Protein AF-A0A7J3U710-F1 (afdb_monomer)

Sequence (141 aa):
LIMLLARWFAGFHSFFRSEKGFLIHGDPVLRNFLFSDRVWGVDFEESRVGKPVEDVAGMCASVLSTNPMFTVDKFLLCKTFIQYYKELVDWEVEDVSQEVSYKLLEKTRWRPEQEAVLKKYAKSITEQGLPWTPCNFTIFK

pLDDT: mean 91.66, std 13.89, range [34.62, 98.44]

Secondary structure (DSSP, 8-state):
-HHHHHHHHHHHHHHT-BTTBEEE-S---GGGEEESSSEEE---TT-EEE-HHHHHHHHHHHHHTSSSTT-HHHHHHHHHHHHHHHHH-SS----SHHHHHHHHHHGGGT-GGGHHHHHHHHHHHHHH-SS--S--S----

Radius of gyration: 15.25 Å; Cα contacts (8 Å, |Δi|>4): 183; chains: 1; bounding box: 35×32×53 Å

Structure (mmCIF, N/CA/C/O backbone):
data_AF-A0A7J3U710-F1
#
_entry.id   AF-A0A7J3U710-F1
#
loop_
_atom_site.group_PDB
_atom_site.id
_atom_site.type_symbol
_atom_site.label_atom_id
_atom_site.label_alt_id
_atom_site.label_comp_id
_atom_site.label_asym_id
_atom_site.label_entity_id
_atom_site.label_seq_id
_atom_site.pdbx_PDB_ins_code
_atom_site.Cartn_x
_atom_site.Cartn_y
_atom_site.Cartn_z
_atom_site.occupancy
_atom_site.B_iso_or_equiv
_atom_site.auth_seq_id
_atom_site.auth_comp_id
_atom_site.auth_asym_id
_atom_site.auth_atom_id
_atom_site.pdbx_PDB_model_num
ATOM 1 N N . LEU A 1 1 ? -11.770 -8.889 -9.109 1.00 86.00 1 LEU A N 1
ATOM 2 C CA . LEU A 1 1 ? -10.670 -9.082 -8.135 1.00 86.00 1 LEU A CA 1
ATOM 3 C C . LEU A 1 1 ? -10.350 -7.813 -7.344 1.00 86.00 1 LEU A C 1
ATOM 5 O O . LEU A 1 1 ? -10.545 -7.823 -6.140 1.00 86.00 1 LEU A O 1
ATOM 9 N N . ILE A 1 2 ? -9.911 -6.716 -7.975 1.00 94.25 2 ILE A N 1
ATOM 10 C CA . ILE A 1 2 ? -9.388 -5.547 -7.239 1.00 94.25 2 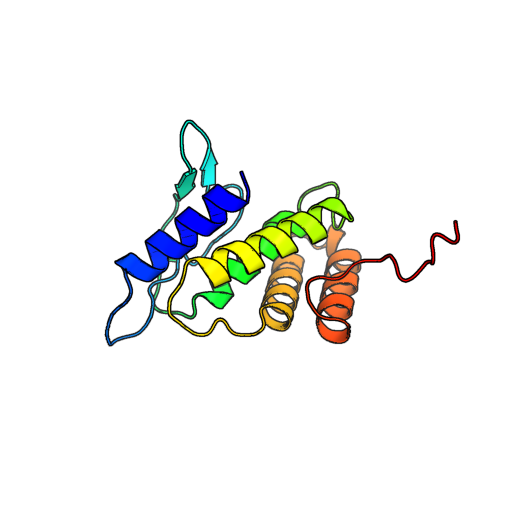ILE A CA 1
ATOM 11 C C . ILE A 1 2 ? -10.393 -4.889 -6.273 1.00 94.25 2 ILE A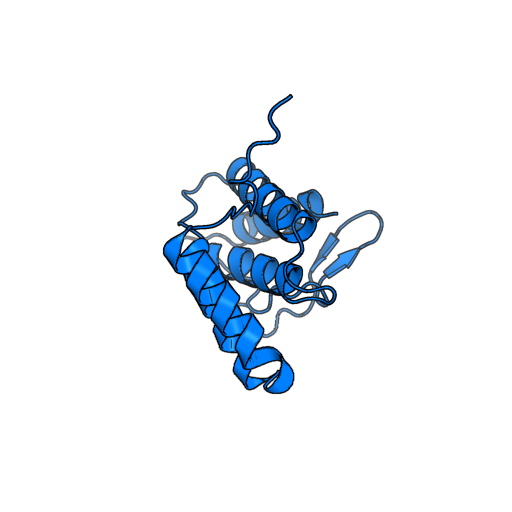 C 1
ATOM 13 O O . ILE A 1 2 ? -10.043 -4.552 -5.148 1.00 94.25 2 ILE A O 1
ATOM 17 N N . MET A 1 3 ? -11.670 -4.808 -6.656 1.00 96.00 3 MET A N 1
ATOM 18 C CA . MET A 1 3 ? -12.744 -4.320 -5.778 1.00 96.00 3 MET A CA 1
ATOM 19 C C . MET A 1 3 ? -13.008 -5.255 -4.587 1.00 96.00 3 MET A C 1
ATOM 21 O O . MET A 1 3 ? -13.402 -4.800 -3.519 1.00 96.00 3 MET A O 1
ATOM 25 N N . LEU A 1 4 ? -12.784 -6.565 -4.755 1.00 96.50 4 LEU A N 1
ATOM 26 C CA . LEU A 1 4 ? -12.924 -7.538 -3.668 1.00 96.50 4 LEU A CA 1
ATOM 27 C C . LEU A 1 4 ? -11.771 -7.415 -2.669 1.00 96.50 4 LEU A C 1
ATOM 29 O O . LEU A 1 4 ? -12.014 -7.513 -1.475 1.00 96.50 4 LEU A O 1
ATOM 33 N N . LEU A 1 5 ? -10.550 -7.135 -3.143 1.00 97.38 5 LEU A N 1
ATOM 34 C CA . LEU A 1 5 ? -9.418 -6.804 -2.271 1.00 97.38 5 LEU A CA 1
ATOM 35 C C . LEU A 1 5 ? -9.701 -5.527 -1.474 1.00 97.38 5 LEU A C 1
ATOM 37 O O . LEU A 1 5 ? -9.547 -5.526 -0.260 1.00 97.38 5 LEU A O 1
ATOM 41 N N . ALA A 1 6 ? -10.179 -4.462 -2.127 1.00 97.88 6 ALA A N 1
ATOM 42 C CA . ALA A 1 6 ? -10.542 -3.220 -1.438 1.00 97.88 6 ALA A CA 1
ATOM 43 C C . ALA A 1 6 ? -11.625 -3.456 -0.375 1.00 97.88 6 ALA A C 1
ATOM 45 O O . ALA A 1 6 ? -11.498 -2.971 0.746 1.00 97.88 6 ALA A O 1
ATOM 46 N N . ARG A 1 7 ? -12.644 -4.269 -0.691 1.00 98.12 7 ARG A N 1
ATOM 47 C CA . ARG A 1 7 ? -13.665 -4.685 0.279 1.00 98.12 7 ARG A CA 1
ATOM 48 C C . ARG A 1 7 ? -13.081 -5.479 1.442 1.00 98.12 7 ARG A C 1
ATOM 50 O O . ARG A 1 7 ? -13.515 -5.276 2.569 1.00 98.12 7 ARG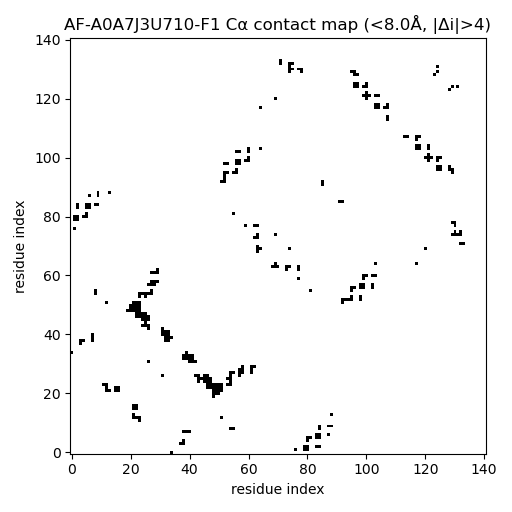 A O 1
ATOM 57 N N . TRP A 1 8 ? -12.125 -6.366 1.175 1.00 98.38 8 TRP A N 1
ATOM 58 C CA . TRP A 1 8 ? -11.458 -7.136 2.217 1.00 98.38 8 TRP A CA 1
ATOM 59 C C . TRP A 1 8 ? -10.698 -6.217 3.181 1.00 98.38 8 TRP A C 1
ATOM 61 O O . TRP A 1 8 ? -10.951 -6.280 4.380 1.00 98.38 8 TRP A O 1
ATOM 71 N N . PHE A 1 9 ? -9.864 -5.301 2.669 1.00 98.38 9 PHE A N 1
ATOM 72 C CA . PHE A 1 9 ? -9.126 -4.349 3.512 1.00 98.38 9 PHE A CA 1
ATOM 73 C C . PHE A 1 9 ? -10.061 -3.416 4.278 1.00 98.38 9 PHE A C 1
ATOM 75 O O . PHE A 1 9 ? -9.879 -3.230 5.475 1.00 98.38 9 PHE A O 1
ATOM 82 N N . ALA A 1 10 ? -11.083 -2.858 3.622 1.00 98.44 10 ALA A N 1
ATOM 83 C CA . ALA A 1 10 ? -12.061 -2.003 4.292 1.00 98.44 10 ALA A CA 1
ATOM 84 C C . ALA A 1 10 ? -12.764 -2.761 5.427 1.00 98.44 10 ALA A C 1
ATOM 86 O O . ALA A 1 10 ? -12.815 -2.274 6.549 1.00 98.44 10 ALA A O 1
ATOM 87 N N . GLY A 1 11 ? -13.223 -3.990 5.167 1.00 98.25 11 GLY A N 1
ATOM 88 C CA . GLY A 1 11 ? -13.844 -4.837 6.182 1.00 98.25 11 GLY A CA 1
ATOM 89 C C . GLY A 1 11 ? -12.905 -5.164 7.343 1.00 98.25 11 GLY A C 1
ATOM 90 O O . GLY A 1 11 ? -13.312 -5.052 8.496 1.00 98.25 11 GLY A O 1
ATOM 91 N N . PHE A 1 12 ? -11.650 -5.518 7.053 1.00 98.31 12 PHE A N 1
ATOM 92 C CA . PHE A 1 12 ? -10.636 -5.808 8.066 1.00 98.31 12 PHE A CA 1
ATOM 93 C C . PHE A 1 12 ? -10.357 -4.583 8.949 1.00 98.31 12 PHE A C 1
ATOM 95 O O . PHE A 1 12 ? -10.495 -4.657 10.171 1.00 98.31 12 PHE A O 1
ATOM 102 N N . HIS A 1 13 ? -10.057 -3.436 8.336 1.00 98.31 13 HIS A N 1
ATOM 103 C CA . HIS A 1 13 ? -9.777 -2.195 9.056 1.00 98.31 13 HIS A CA 1
ATOM 104 C C . HIS A 1 13 ? -10.982 -1.710 9.862 1.00 98.31 13 HIS A C 1
ATOM 106 O O . HIS A 1 13 ? -10.809 -1.301 11.005 1.00 98.31 13 HIS A O 1
ATOM 112 N N . SER A 1 14 ? -12.197 -1.776 9.308 1.00 97.94 14 SER A N 1
ATOM 113 C CA . SER A 1 14 ? -13.422 -1.395 10.019 1.00 97.94 14 SER A CA 1
ATOM 114 C C . SER A 1 14 ? -13.702 -2.309 11.209 1.00 97.94 14 SER A C 1
ATOM 116 O O . SER A 1 14 ? -14.077 -1.817 12.268 1.00 97.94 14 SER A O 1
ATOM 118 N N . PHE A 1 15 ? -13.517 -3.624 11.055 1.00 97.75 15 PHE A N 1
ATOM 119 C CA . PHE A 1 15 ? -13.806 -4.599 12.109 1.00 97.75 15 PHE A CA 1
ATOM 120 C C . PHE A 1 15 ? -12.846 -4.478 13.297 1.00 97.75 15 PHE A C 1
ATOM 122 O O . PHE A 1 15 ? -13.275 -4.562 14.444 1.00 97.75 15 PHE A O 1
ATOM 129 N N . PHE A 1 16 ? -11.556 -4.257 13.032 1.00 96.62 16 PHE A N 1
ATOM 130 C CA . PHE A 1 16 ? -10.526 -4.159 14.072 1.00 96.62 16 PHE A CA 1
ATOM 131 C C . PHE A 1 16 ? -10.187 -2.719 14.485 1.00 96.62 16 PHE A C 1
ATOM 133 O O . PHE A 1 16 ? -9.234 -2.494 15.238 1.00 96.62 16 PHE A O 1
ATOM 140 N N . ARG A 1 17 ? -10.954 -1.726 14.022 1.00 95.62 17 ARG A N 1
ATOM 141 C CA . ARG A 1 17 ? -10.825 -0.340 14.480 1.00 95.62 17 ARG A CA 1
ATOM 142 C C . ARG A 1 17 ? -11.220 -0.236 15.951 1.00 95.62 17 ARG A C 1
ATOM 144 O O . ARG A 1 17 ? -12.266 -0.729 16.365 1.00 95.62 17 ARG A O 1
ATOM 151 N N . SER A 1 18 ? -10.408 0.466 16.735 1.00 94.00 18 SER A N 1
ATOM 152 C CA . SER A 1 18 ? -10.678 0.745 18.148 1.00 94.00 18 SER A CA 1
ATOM 153 C C . SER A 1 18 ? -10.219 2.152 18.540 1.00 94.00 18 SER A C 1
ATOM 155 O O . SER A 1 18 ? -9.624 2.871 17.738 1.00 94.00 18 SER A O 1
ATOM 157 N N . GLU A 1 19 ? -10.432 2.534 19.801 1.00 92.88 19 GLU A N 1
ATOM 158 C CA . GLU A 1 19 ? -9.909 3.789 20.365 1.00 92.88 19 GLU A CA 1
ATOM 159 C C . GLU A 1 19 ? -8.375 3.893 20.289 1.00 92.88 19 GLU A C 1
ATOM 161 O O . GLU A 1 19 ? -7.827 4.991 20.273 1.00 92.88 19 GLU A O 1
ATOM 166 N N . LYS A 1 20 ? -7.670 2.756 20.202 1.00 91.19 20 LYS A N 1
ATOM 167 C CA . LYS A 1 20 ? -6.204 2.706 20.076 1.00 91.19 20 LYS A CA 1
ATOM 168 C C . LYS A 1 20 ? -5.710 2.911 18.639 1.00 91.19 20 LYS A C 1
ATOM 170 O O . LYS A 1 20 ? -4.502 2.933 18.421 1.00 91.19 20 LYS A O 1
ATOM 175 N N . GLY A 1 21 ? -6.619 3.038 17.671 1.00 94.50 21 GLY A N 1
ATOM 176 C CA . GLY A 1 21 ? -6.316 3.153 16.247 1.00 94.50 21 GLY A CA 1
ATOM 177 C C . GLY A 1 21 ? -6.807 1.953 15.438 1.00 94.50 21 GLY A C 1
ATOM 178 O O . GLY A 1 21 ? -7.701 1.213 15.859 1.00 94.50 21 GLY A O 1
ATOM 179 N N . PHE A 1 22 ? -6.223 1.778 14.255 1.00 97.56 22 PHE A N 1
ATOM 180 C CA . PHE A 1 22 ? -6.547 0.686 13.341 1.00 97.56 22 PHE A CA 1
ATOM 181 C C . PHE A 1 22 ? -5.553 -0.455 13.505 1.00 97.56 22 PHE A C 1
ATOM 183 O O . PHE A 1 22 ? -4.351 -0.219 13.630 1.00 97.56 22 PHE A O 1
ATOM 190 N N . LEU A 1 23 ? -6.051 -1.688 13.457 1.00 97.75 23 LEU A N 1
ATOM 191 C CA . LEU A 1 23 ? -5.205 -2.835 13.159 1.00 97.75 23 LEU A CA 1
ATOM 192 C C . LEU A 1 23 ? -4.997 -2.900 11.643 1.00 97.75 23 LEU A C 1
ATOM 194 O O . LEU A 1 23 ? -5.969 -2.800 10.895 1.00 97.75 23 LEU A O 1
ATOM 198 N N . ILE A 1 24 ? -3.752 -3.071 11.211 1.00 98.00 24 ILE A N 1
ATOM 199 C CA . ILE A 1 24 ? -3.375 -3.308 9.812 1.00 98.00 24 ILE A CA 1
ATOM 200 C C . ILE A 1 24 ? -2.860 -4.740 9.647 1.00 98.00 24 ILE A C 1
ATOM 202 O O . ILE A 1 24 ? -2.391 -5.341 10.615 1.00 98.00 24 ILE A O 1
ATOM 206 N N . HIS A 1 25 ? -2.946 -5.275 8.432 1.00 97.81 25 HIS A N 1
ATOM 207 C CA . HIS A 1 25 ? -2.444 -6.592 8.052 1.00 97.81 25 HIS A CA 1
ATOM 208 C C . HIS A 1 25 ? -0.921 -6.685 8.194 1.00 97.81 25 HIS A C 1
ATOM 210 O O . HIS A 1 25 ? -0.415 -7.681 8.705 1.00 97.81 25 HIS A O 1
ATOM 216 N N . GLY A 1 26 ? -0.194 -5.643 7.773 1.00 96.25 26 GLY A N 1
ATOM 217 C CA . GLY A 1 26 ? 1.257 -5.522 7.956 1.00 96.25 26 GLY A CA 1
ATOM 218 C C . GLY A 1 26 ? 2.085 -5.973 6.749 1.00 96.25 26 GLY A C 1
ATOM 219 O O . GLY A 1 26 ? 2.959 -5.223 6.315 1.00 96.25 26 GLY A O 1
ATOM 220 N N . ASP A 1 27 ? 1.763 -7.123 6.138 1.00 95.31 27 ASP A N 1
ATOM 221 C CA . ASP A 1 27 ? 2.363 -7.570 4.862 1.00 95.31 27 ASP A CA 1
ATOM 222 C C . ASP A 1 27 ? 1.318 -7.743 3.737 1.00 95.31 27 ASP A C 1
ATOM 224 O O . ASP A 1 27 ? 0.918 -8.859 3.391 1.00 95.31 27 ASP A O 1
ATOM 228 N N . PRO A 1 28 ? 0.805 -6.643 3.155 1.00 93.69 28 PRO A N 1
ATOM 229 C CA . PRO A 1 28 ? -0.310 -6.649 2.203 1.00 93.69 28 PRO A CA 1
ATOM 230 C C . PRO A 1 28 ? 0.123 -7.037 0.771 1.00 93.69 28 PRO A C 1
ATOM 232 O O . PRO A 1 28 ? -0.301 -6.418 -0.209 1.00 93.69 28 PRO A O 1
ATOM 235 N N . VAL A 1 29 ? 1.008 -8.020 0.592 1.00 94.56 29 VAL A N 1
ATOM 236 C CA . VAL A 1 29 ? 1.423 -8.462 -0.751 1.00 94.56 29 VAL A CA 1
ATOM 237 C C . VAL A 1 29 ? 0.387 -9.392 -1.381 1.00 94.56 29 VAL A C 1
ATOM 239 O O . VAL A 1 29 ? -0.188 -10.237 -0.711 1.00 94.56 29 VAL A O 1
ATOM 242 N N . LEU A 1 30 ? 0.191 -9.305 -2.704 1.00 94.19 30 LEU A N 1
ATOM 243 C CA . LEU A 1 30 ? -0.819 -10.084 -3.447 1.00 94.19 30 LEU A CA 1
ATOM 244 C C . LEU A 1 30 ? -0.790 -11.599 -3.181 1.00 94.19 30 LEU A C 1
ATOM 246 O O . LEU A 1 30 ? -1.825 -12.247 -3.280 1.00 94.19 30 LEU A O 1
ATOM 250 N N . ARG A 1 31 ? 0.378 -12.171 -2.867 1.00 94.00 31 ARG A N 1
ATOM 251 C CA . ARG A 1 31 ? 0.532 -13.602 -2.558 1.00 94.00 31 ARG A CA 1
ATOM 252 C C . ARG A 1 31 ? -0.154 -14.010 -1.250 1.00 94.00 31 ARG A C 1
ATOM 254 O O . ARG A 1 31 ? -0.554 -15.163 -1.138 1.00 94.00 31 ARG A O 1
ATOM 261 N N . ASN A 1 32 ? -0.334 -13.077 -0.322 1.00 97.25 32 ASN A N 1
ATOM 262 C CA . ASN A 1 32 ? -0.986 -13.313 0.966 1.00 97.25 32 ASN A CA 1
ATOM 263 C C . ASN A 1 32 ? -2.519 -13.224 0.846 1.00 97.25 32 ASN A C 1
ATOM 265 O O . ASN A 1 32 ? -3.233 -13.162 1.841 1.00 97.25 32 ASN A O 1
ATOM 269 N N . PHE A 1 33 ? -3.046 -13.230 -0.386 1.00 96.94 33 PHE A N 1
ATOM 270 C CA . PHE A 1 33 ? -4.474 -13.201 -0.663 1.00 96.94 33 PHE A CA 1
ATOM 271 C C . PHE A 1 33 ? -4.877 -14.361 -1.567 1.00 96.94 33 PHE A C 1
ATOM 273 O O . PHE A 1 33 ? -4.416 -14.486 -2.703 1.00 96.94 33 PHE A O 1
ATOM 280 N N . LEU A 1 34 ? -5.793 -15.191 -1.073 1.00 96.00 34 LEU A N 1
ATOM 281 C CA . LEU A 1 34 ? -6.383 -16.292 -1.826 1.00 96.00 34 LEU A CA 1
ATOM 282 C C . LEU A 1 34 ? -7.700 -15.836 -2.451 1.00 96.00 34 LEU A C 1
ATOM 284 O O . LEU A 1 34 ? -8.529 -15.203 -1.792 1.00 96.00 34 LEU A O 1
ATOM 288 N N . PHE A 1 35 ? -7.899 -16.173 -3.724 1.00 93.88 35 PHE A N 1
ATOM 289 C CA . PHE A 1 35 ? -9.111 -15.837 -4.464 1.00 93.88 35 PHE A CA 1
ATOM 290 C C . PHE A 1 35 ? -9.884 -17.098 -4.864 1.00 93.88 35 PHE A C 1
ATOM 292 O O . PHE A 1 35 ? -9.348 -17.973 -5.542 1.00 93.88 35 PHE A O 1
ATOM 299 N N . SER A 1 36 ? -11.153 -17.149 -4.462 1.00 88.75 36 SER A N 1
ATOM 300 C CA . SER A 1 36 ? -12.137 -18.177 -4.821 1.00 88.75 36 SER A CA 1
ATOM 301 C C . SER A 1 36 ? -13.478 -17.509 -5.177 1.00 88.75 36 SER A C 1
ATOM 303 O O . SER A 1 36 ? -13.533 -16.623 -6.026 1.00 88.75 36 SER A O 1
ATOM 305 N N . ASP A 1 37 ? -14.562 -17.891 -4.499 1.00 90.38 37 ASP A N 1
ATOM 306 C CA . ASP A 1 37 ? -15.831 -17.160 -4.408 1.00 90.38 37 ASP A CA 1
ATOM 307 C C . ASP A 1 37 ? -15.689 -15.793 -3.711 1.00 90.38 37 ASP A C 1
ATOM 309 O O . ASP A 1 37 ? -16.487 -14.883 -3.936 1.00 90.38 37 ASP A O 1
ATOM 313 N N . ARG A 1 38 ? -14.664 -15.643 -2.866 1.00 92.50 38 ARG A N 1
ATOM 314 C CA . ARG A 1 38 ? -14.323 -14.412 -2.148 1.00 92.50 38 ARG A CA 1
ATOM 315 C C . ARG A 1 38 ? -12.810 -14.252 -2.021 1.00 92.50 38 ARG A C 1
ATOM 317 O O . ARG A 1 38 ? -12.042 -15.070 -2.521 1.00 92.50 38 ARG A O 1
ATOM 324 N N . VAL A 1 39 ? -12.392 -13.167 -1.377 1.00 96.50 39 VAL A N 1
ATOM 325 C CA . VAL A 1 39 ? -10.990 -12.921 -1.028 1.00 96.50 39 VAL A CA 1
ATOM 326 C C . VAL A 1 39 ? -10.764 -13.315 0.425 1.00 96.50 39 VAL A C 1
ATOM 328 O O . VAL A 1 39 ? -11.536 -12.915 1.297 1.00 96.50 39 VAL A O 1
ATOM 331 N N . TRP A 1 40 ? -9.692 -14.060 0.669 1.00 96.31 40 TRP A N 1
ATOM 332 C CA . TRP A 1 40 ? -9.197 -14.394 1.999 1.00 96.31 40 TRP A CA 1
ATOM 333 C C . TRP A 1 40 ? -7.794 -13.817 2.159 1.00 96.31 40 TRP A C 1
ATOM 335 O O . TRP A 1 40 ? -6.918 -14.153 1.365 1.00 96.31 40 TRP A O 1
ATOM 345 N N . GLY A 1 41 ? -7.588 -12.956 3.155 1.00 96.06 41 GLY A N 1
ATOM 346 C CA . GLY A 1 41 ? -6.250 -12.588 3.613 1.00 96.06 41 GLY A CA 1
ATOM 347 C C . GLY A 1 41 ? -5.713 -13.659 4.554 1.00 96.06 41 GLY A C 1
ATOM 348 O O . GLY A 1 41 ? -6.463 -14.218 5.361 1.00 96.06 41 GLY A O 1
ATOM 349 N N . VAL A 1 42 ? -4.437 -13.971 4.402 1.00 96.62 42 VAL A N 1
ATOM 350 C CA . VAL A 1 42 ? -3.684 -14.911 5.231 1.00 96.62 42 VAL A CA 1
ATOM 351 C C . VAL A 1 42 ? -2.388 -14.241 5.66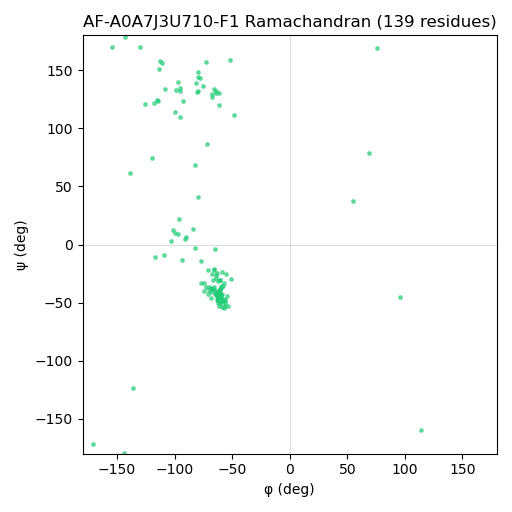6 1.00 96.62 42 VAL A C 1
ATOM 353 O O . VAL A 1 42 ? -2.023 -13.225 5.095 1.00 96.62 42 VAL A O 1
ATOM 356 N N . ASP A 1 43 ? -1.668 -14.865 6.595 1.00 95.94 43 ASP A N 1
ATOM 357 C CA . ASP A 1 43 ? -0.370 -14.380 7.077 1.00 95.94 43 ASP A CA 1
ATOM 358 C C . ASP A 1 43 ? -0.456 -13.077 7.897 1.00 95.94 43 ASP A C 1
ATOM 360 O O . ASP A 1 43 ? -0.205 -11.972 7.423 1.00 95.94 43 ASP A O 1
ATOM 364 N N . PHE A 1 44 ? -0.851 -13.231 9.166 1.00 96.69 44 PHE A N 1
ATOM 365 C CA . PHE A 1 44 ? -1.102 -12.129 10.105 1.00 96.69 44 PHE A CA 1
ATOM 366 C C . PHE A 1 44 ? 0.052 -11.895 11.097 1.00 96.69 44 PHE A C 1
ATOM 368 O O . PHE A 1 44 ? -0.140 -11.206 12.097 1.00 96.69 44 PHE A O 1
ATOM 375 N N . GLU A 1 45 ? 1.234 -12.484 10.883 1.00 97.44 45 GLU A N 1
ATOM 376 C CA . GLU A 1 45 ? 2.351 -12.367 11.837 1.00 97.44 45 GLU A CA 1
ATOM 377 C C . GLU A 1 45 ? 2.870 -10.926 11.980 1.00 97.44 45 GLU A C 1
ATOM 379 O O . GLU A 1 45 ? 3.274 -10.518 13.067 1.00 97.44 45 GLU A O 1
ATOM 384 N N . GLU A 1 46 ? 2.742 -10.129 10.915 1.00 96.56 46 GLU A N 1
ATOM 385 C CA . GLU A 1 46 ? 3.110 -8.708 10.877 1.00 96.56 46 GLU A CA 1
ATOM 386 C C . GLU A 1 46 ? 1.951 -7.764 11.258 1.00 96.56 46 GLU A C 1
ATOM 388 O O . GLU A 1 46 ? 2.083 -6.536 11.187 1.00 96.56 46 GLU A O 1
ATOM 393 N N . SER A 1 47 ? 0.795 -8.303 11.665 1.00 97.62 47 SER A N 1
ATOM 394 C CA . SER A 1 47 ? -0.363 -7.482 12.020 1.00 97.62 47 SER A CA 1
ATOM 395 C C . SER A 1 47 ? -0.115 -6.676 13.290 1.00 97.62 47 SER A C 1
ATOM 397 O O . SER A 1 47 ? 0.266 -7.198 14.339 1.00 97.62 47 SER A O 1
ATOM 399 N N . ARG A 1 48 ? -0.379 -5.371 13.216 1.00 97.38 48 ARG A N 1
ATOM 400 C CA . ARG A 1 48 ? -0.116 -4.430 14.311 1.00 97.38 48 ARG A CA 1
ATOM 401 C C . ARG A 1 48 ? -1.028 -3.219 14.248 1.00 97.38 48 ARG A C 1
ATOM 403 O O . ARG A 1 48 ? -1.712 -2.988 13.254 1.00 97.38 48 ARG A O 1
ATOM 410 N N . VAL A 1 49 ? -1.010 -2.410 15.305 1.00 97.81 49 VAL A N 1
ATOM 411 C CA . VAL A 1 49 ? -1.599 -1.069 15.238 1.00 97.81 49 VAL A CA 1
ATOM 412 C C . VAL A 1 49 ? -0.804 -0.235 14.228 1.00 97.81 49 VAL A C 1
ATOM 414 O O . VAL A 1 49 ? 0.432 -0.225 14.243 1.00 97.81 49 VAL A O 1
ATOM 417 N N . GLY A 1 50 ? -1.509 0.443 13.331 1.00 96.38 50 GLY A N 1
ATOM 418 C CA . GLY A 1 50 ? -0.902 1.215 12.256 1.00 96.38 50 GLY A CA 1
ATOM 419 C C . GLY A 1 50 ? -1.914 2.073 11.515 1.00 96.38 50 GLY A C 1
ATOM 420 O O . GLY A 1 50 ? -3.069 2.210 11.926 1.00 96.38 50 GLY A O 1
ATOM 421 N N . LYS A 1 51 ? -1.468 2.672 10.414 1.00 97.25 51 LYS A N 1
ATOM 422 C CA . LYS A 1 51 ? -2.334 3.461 9.545 1.00 97.25 51 LYS A CA 1
ATOM 423 C C . LYS A 1 51 ? -2.843 2.596 8.393 1.00 97.25 51 LYS A C 1
ATOM 425 O O . LYS A 1 51 ? -2.027 2.014 7.683 1.00 97.25 51 LYS A O 1
ATOM 430 N N . PRO A 1 52 ? -4.152 2.595 8.091 1.00 98.00 52 PRO A N 1
ATOM 431 C CA . PRO A 1 52 ? -4.691 1.831 6.964 1.00 98.00 52 PRO A CA 1
ATOM 432 C C . PRO A 1 52 ? -4.042 2.142 5.604 1.00 98.00 52 PRO A C 1
ATOM 434 O O . PRO A 1 52 ? -4.033 1.301 4.707 1.00 98.00 52 PRO A O 1
ATOM 437 N N . VAL A 1 53 ? -3.485 3.350 5.445 1.00 97.56 53 VAL A N 1
ATOM 438 C CA . VAL A 1 53 ? -2.748 3.757 4.239 1.00 97.56 53 VAL A CA 1
ATOM 439 C C . VAL A 1 53 ? -1.521 2.876 3.976 1.00 97.56 53 VAL A C 1
ATOM 441 O O . VAL A 1 53 ? -1.202 2.649 2.814 1.00 97.56 53 VAL A O 1
ATOM 444 N N . GLU A 1 54 ? -0.884 2.322 5.015 1.00 98.06 54 GLU A N 1
ATOM 445 C CA . GLU A 1 54 ? 0.274 1.424 4.892 1.00 98.06 54 GLU A CA 1
ATOM 446 C C . GLU A 1 54 ? -0.100 0.145 4.130 1.00 98.06 54 GLU A C 1
ATOM 448 O O . GLU A 1 54 ? 0.602 -0.260 3.199 1.00 98.06 54 GLU A O 1
ATOM 453 N N . ASP A 1 55 ? -1.254 -0.441 4.461 1.00 98.19 55 ASP A N 1
ATOM 454 C CA . ASP A 1 55 ? -1.786 -1.630 3.795 1.00 98.19 55 ASP A CA 1
ATOM 455 C C . ASP A 1 55 ? -2.207 -1.334 2.351 1.00 98.19 55 ASP A C 1
ATOM 457 O O . ASP A 1 55 ? -1.847 -2.051 1.410 1.00 98.19 55 ASP A O 1
ATOM 461 N N . VAL A 1 56 ? -2.933 -0.227 2.158 1.00 98.19 56 VAL A N 1
ATOM 462 C CA . VAL A 1 56 ? -3.390 0.217 0.834 1.00 98.19 56 VAL A CA 1
ATOM 463 C C . VAL A 1 56 ? -2.197 0.468 -0.094 1.00 98.19 56 VAL A C 1
ATOM 465 O O . VAL A 1 56 ? -2.198 0.052 -1.259 1.00 98.19 56 VAL A O 1
ATOM 468 N N . ALA A 1 57 ? -1.157 1.119 0.422 1.00 97.81 57 ALA 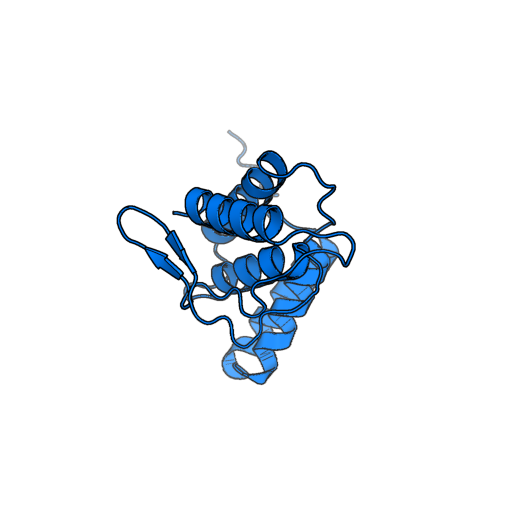A N 1
ATOM 469 C CA . ALA A 1 57 ? 0.056 1.416 -0.315 1.00 97.81 57 ALA A CA 1
ATOM 470 C C . ALA A 1 57 ? 0.898 0.166 -0.588 1.00 97.81 57 ALA A C 1
ATOM 472 O O . ALA A 1 57 ? 1.376 -0.015 -1.711 1.00 97.81 57 ALA A O 1
ATOM 473 N N . GLY A 1 58 ? 1.047 -0.726 0.392 1.00 97.94 58 GLY A N 1
ATOM 474 C CA . GLY A 1 58 ? 1.772 -1.981 0.218 1.00 97.94 58 GLY A CA 1
ATOM 475 C C . GLY A 1 58 ? 1.125 -2.887 -0.835 1.00 97.94 58 GLY A C 1
ATOM 476 O O . GLY A 1 58 ? 1.830 -3.426 -1.696 1.00 97.94 58 GLY A O 1
ATOM 477 N N . MET A 1 59 ? -0.211 -2.959 -0.861 1.00 98.06 59 MET A N 1
ATOM 478 C CA . MET A 1 59 ? -0.958 -3.654 -1.913 1.00 98.06 59 MET A CA 1
ATOM 479 C C . MET A 1 59 ? -0.712 -3.022 -3.289 1.00 98.06 59 MET A C 1
ATOM 481 O O . MET A 1 59 ? -0.379 -3.725 -4.248 1.00 98.06 59 MET A O 1
ATOM 485 N N . CYS A 1 60 ? -0.784 -1.6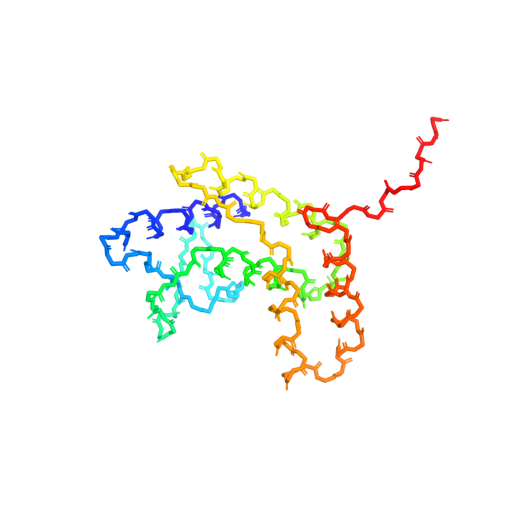90 -3.403 1.00 97.62 60 CYS A N 1
ATOM 486 C CA . CYS A 1 60 ? -0.472 -0.998 -4.657 1.00 97.62 60 CYS A CA 1
ATOM 487 C C . CYS A 1 60 ? 0.966 -1.266 -5.125 1.00 97.62 60 CYS A C 1
ATOM 489 O O . CYS A 1 60 ? 1.188 -1.609 -6.287 1.00 97.62 60 CYS A O 1
ATOM 491 N N . ALA A 1 61 ? 1.945 -1.187 -4.223 1.00 97.44 61 ALA A N 1
ATOM 492 C CA . ALA A 1 61 ? 3.334 -1.508 -4.526 1.00 97.44 61 ALA A CA 1
ATOM 493 C C . ALA A 1 61 ? 3.491 -2.970 -4.977 1.00 97.44 61 ALA A C 1
ATOM 495 O O . ALA A 1 61 ? 4.258 -3.251 -5.901 1.00 97.44 61 ALA A O 1
ATOM 496 N N . SER A 1 62 ? 2.755 -3.911 -4.376 1.00 97.31 62 SER A N 1
ATOM 497 C CA . SER A 1 62 ? 2.735 -5.319 -4.789 1.00 97.31 62 SER A CA 1
ATOM 498 C C . SER A 1 62 ? 2.188 -5.500 -6.210 1.00 97.31 62 SER A C 1
ATOM 500 O O . SER A 1 62 ? 2.840 -6.140 -7.039 1.00 97.31 62 SER A O 1
ATOM 502 N N . VAL A 1 63 ? 1.049 -4.877 -6.528 1.00 97.25 63 VAL A N 1
ATOM 503 C CA . VAL A 1 63 ? 0.440 -4.900 -7.869 1.00 97.25 63 VAL A CA 1
ATOM 504 C C . VAL A 1 63 ? 1.405 -4.334 -8.916 1.00 97.25 63 VAL A C 1
ATOM 506 O O . VAL A 1 63 ? 1.717 -5.011 -9.904 1.00 97.25 63 VAL A O 1
ATOM 509 N N . LEU A 1 64 ? 1.917 -3.121 -8.683 1.00 96.94 64 LEU A N 1
ATOM 510 C CA . LEU A 1 64 ? 2.780 -2.391 -9.617 1.00 96.94 64 LEU A CA 1
ATOM 511 C C . LEU A 1 64 ? 4.101 -3.122 -9.893 1.00 96.94 64 LEU A C 1
ATOM 513 O O . LEU A 1 64 ? 4.530 -3.190 -11.043 1.00 96.94 64 LEU A O 1
ATOM 517 N N . SER A 1 65 ? 4.721 -3.705 -8.864 1.00 96.19 65 SER A N 1
ATOM 518 C CA . SER A 1 65 ? 6.044 -4.351 -8.954 1.00 96.19 65 SER A CA 1
ATOM 519 C C . SER A 1 65 ? 6.011 -5.845 -9.300 1.00 96.19 65 SER A C 1
ATOM 521 O O . SER A 1 65 ? 7.044 -6.518 -9.276 1.00 96.19 65 SER A O 1
ATOM 523 N N . THR A 1 66 ? 4.842 -6.406 -9.610 1.00 95.12 66 THR A N 1
ATOM 524 C CA . THR A 1 66 ? 4.746 -7.772 -10.155 1.00 95.12 66 THR A CA 1
ATOM 525 C C . THR A 1 66 ? 5.065 -7.750 -11.657 1.00 95.12 66 THR A C 1
ATOM 527 O O . THR A 1 66 ? 4.773 -6.760 -12.314 1.00 95.12 66 THR A O 1
ATOM 530 N N . ASN A 1 67 ? 5.649 -8.798 -12.242 1.00 94.12 67 ASN A N 1
ATOM 531 C CA . ASN A 1 67 ? 5.985 -8.836 -13.677 1.00 94.12 67 ASN A CA 1
ATOM 532 C C . ASN A 1 67 ? 4.720 -9.051 -14.551 1.00 94.12 67 ASN A C 1
ATOM 534 O O . ASN A 1 67 ? 3.897 -9.881 -14.161 1.00 94.12 67 ASN A O 1
ATOM 538 N N . PRO A 1 68 ? 4.510 -8.346 -15.687 1.00 96.00 68 PRO A N 1
ATOM 539 C CA . PRO A 1 68 ? 5.226 -7.155 -16.176 1.00 96.00 68 PRO A CA 1
ATOM 540 C C . PRO A 1 68 ? 5.050 -5.956 -15.242 1.00 96.00 68 PRO A C 1
ATOM 542 O O . PRO A 1 68 ? 3.931 -5.642 -14.837 1.00 96.00 68 PRO A O 1
ATOM 545 N N . MET A 1 69 ? 6.154 -5.307 -14.866 1.00 95.88 69 MET A N 1
ATOM 546 C CA . MET A 1 69 ? 6.135 -4.224 -13.876 1.00 95.88 69 MET A CA 1
ATOM 547 C C . MET A 1 69 ? 5.635 -2.905 -14.473 1.00 95.88 69 MET A C 1
ATOM 549 O O . MET A 1 69 ? 5.969 -2.568 -15.606 1.00 95.88 69 MET A O 1
ATOM 553 N N . PHE A 1 70 ? 4.884 -2.140 -13.675 1.00 95.50 70 PHE A N 1
ATOM 554 C CA . PHE A 1 70 ? 4.494 -0.751 -13.953 1.00 95.50 70 PHE A CA 1
ATOM 555 C C . PHE A 1 70 ? 3.776 -0.525 -15.298 1.00 95.50 70 PHE A C 1
ATOM 557 O O . PHE A 1 70 ? 3.982 0.490 -15.962 1.00 95.50 70 PHE A O 1
ATOM 564 N N . THR A 1 71 ? 2.915 -1.457 -15.713 1.00 94.62 71 THR A N 1
ATOM 565 C CA . THR A 1 71 ? 2.049 -1.258 -16.886 1.00 94.62 71 THR A CA 1
ATOM 566 C C . THR A 1 71 ? 0.920 -0.268 -16.591 1.00 94.62 71 THR A C 1
ATOM 568 O O . THR A 1 71 ? 0.510 -0.102 -15.440 1.00 94.62 71 THR A O 1
ATOM 571 N N . VAL A 1 72 ? 0.366 0.352 -17.638 1.00 91.94 72 VAL A N 1
ATOM 572 C CA . VAL A 1 72 ? -0.778 1.280 -17.531 1.00 91.94 72 VAL A CA 1
ATOM 573 C C . VAL A 1 72 ? -1.960 0.631 -16.808 1.00 91.94 72 VAL A C 1
ATOM 575 O O . VAL A 1 72 ? -2.516 1.226 -15.887 1.00 91.94 72 VAL A O 1
ATOM 578 N N . ASP A 1 73 ? -2.280 -0.619 -17.145 1.00 93.38 73 ASP A N 1
ATOM 579 C CA . ASP A 1 73 ? -3.371 -1.359 -16.504 1.00 93.38 73 ASP A CA 1
ATOM 580 C C . ASP A 1 73 ? -3.163 -1.508 -14.996 1.00 93.38 73 ASP A C 1
ATOM 582 O O . ASP A 1 73 ? -4.115 -1.423 -14.228 1.00 93.38 73 ASP A O 1
ATOM 586 N N . LYS A 1 74 ? -1.918 -1.670 -14.534 1.00 95.50 74 LYS A N 1
ATOM 587 C CA . LYS A 1 74 ? -1.616 -1.780 -13.100 1.00 95.50 74 LYS A CA 1
ATOM 588 C C . LYS A 1 74 ? -1.810 -0.461 -12.368 1.00 95.50 74 LYS A C 1
ATOM 590 O O . LYS A 1 74 ? -2.332 -0.469 -11.256 1.00 95.50 74 LYS A O 1
ATOM 595 N N . PHE A 1 75 ? -1.481 0.664 -12.999 1.00 94.88 75 PHE A N 1
ATOM 596 C CA . PHE A 1 75 ? -1.820 1.980 -12.455 1.00 94.88 75 PHE A CA 1
ATOM 597 C C . PHE A 1 75 ? -3.336 2.193 -12.387 1.00 94.88 75 PHE A C 1
ATOM 599 O O . PHE A 1 75 ? -3.835 2.687 -11.376 1.00 94.88 75 PHE A O 1
ATOM 606 N N . LEU A 1 76 ? -4.087 1.765 -13.408 1.00 94.06 76 LEU A N 1
ATOM 607 C CA . LEU A 1 76 ? -5.554 1.816 -13.398 1.00 94.06 76 LEU A CA 1
ATOM 608 C C . LEU A 1 76 ? -6.163 0.892 -12.332 1.00 94.06 76 LEU A C 1
ATOM 610 O O . LEU A 1 76 ? -7.124 1.278 -11.661 1.00 94.06 76 LEU A O 1
ATOM 614 N N . LEU A 1 77 ? -5.590 -0.294 -12.115 1.00 95.62 77 LEU A N 1
ATOM 615 C CA . LEU A 1 77 ? -5.992 -1.189 -11.030 1.00 95.62 77 LEU A CA 1
ATOM 616 C C . LEU A 1 77 ? -5.752 -0.540 -9.666 1.00 95.62 77 LEU A C 1
ATOM 618 O O . LEU A 1 77 ? -6.672 -0.515 -8.854 1.00 95.62 77 LEU A O 1
ATOM 622 N N . CYS A 1 78 ? -4.575 0.043 -9.424 1.00 96.81 78 CYS A N 1
ATOM 623 C CA . CYS A 1 78 ? -4.293 0.777 -8.188 1.00 96.81 78 CYS A CA 1
ATOM 624 C C . CYS A 1 78 ? -5.244 1.966 -8.001 1.00 96.81 78 CYS A C 1
ATOM 626 O O . CYS A 1 78 ? -5.792 2.133 -6.916 1.00 96.81 78 CYS A O 1
ATOM 628 N N . LYS A 1 79 ? -5.520 2.741 -9.060 1.00 95.31 79 LYS A N 1
ATOM 629 C CA . LYS A 1 79 ? -6.517 3.824 -9.028 1.00 95.31 79 LYS A CA 1
ATOM 630 C C . LYS A 1 79 ? -7.872 3.318 -8.540 1.00 95.31 79 LYS A C 1
ATOM 632 O O . LYS A 1 79 ? -8.444 3.872 -7.607 1.00 95.31 79 LYS A O 1
ATOM 637 N N . THR A 1 80 ? -8.357 2.255 -9.178 1.00 96.19 80 THR A N 1
ATOM 638 C CA . THR A 1 80 ? -9.659 1.647 -8.888 1.00 96.19 80 THR A CA 1
ATOM 639 C C . THR A 1 80 ? -9.696 1.096 -7.465 1.00 96.19 80 THR A C 1
ATOM 641 O O . THR A 1 80 ? -10.673 1.295 -6.756 1.00 96.19 80 THR A O 1
ATOM 644 N N . PHE A 1 81 ? -8.619 0.439 -7.029 1.00 97.69 81 PHE A N 1
ATOM 645 C CA . PHE A 1 81 ? -8.461 -0.070 -5.670 1.00 97.69 81 PHE A CA 1
ATOM 646 C C . PHE A 1 81 ? -8.587 1.037 -4.624 1.00 97.69 81 PHE A C 1
ATOM 648 O O . PHE A 1 81 ? -9.419 0.932 -3.728 1.00 97.69 81 PHE A O 1
ATOM 655 N N . ILE A 1 82 ? -7.790 2.103 -4.764 1.00 97.12 82 ILE A N 1
ATOM 656 C CA . ILE A 1 82 ? -7.754 3.227 -3.823 1.00 97.12 82 ILE A CA 1
ATOM 657 C C . ILE A 1 82 ? -9.113 3.921 -3.782 1.00 97.12 82 ILE A C 1
ATOM 659 O O . ILE A 1 82 ? -9.626 4.183 -2.698 1.00 97.12 82 ILE A O 1
ATOM 663 N N . GLN A 1 83 ? -9.704 4.205 -4.946 1.00 96.12 83 GLN A N 1
ATOM 664 C CA . GLN A 1 83 ? -11.010 4.853 -5.020 1.00 96.12 83 GLN A CA 1
ATOM 665 C C . GLN A 1 83 ? -12.083 4.006 -4.329 1.00 96.12 83 GLN A C 1
ATOM 667 O O . GLN A 1 83 ? -12.791 4.507 -3.463 1.00 96.12 83 GLN A O 1
ATOM 672 N N . TYR A 1 84 ? -12.159 2.716 -4.656 1.00 97.88 84 TYR A N 1
ATOM 673 C CA . TYR A 1 84 ? -13.176 1.844 -4.079 1.00 97.88 84 TYR A CA 1
ATOM 674 C C . TYR A 1 84 ? -12.982 1.647 -2.575 1.00 97.88 84 TYR A C 1
ATOM 676 O O . TYR A 1 84 ? -13.947 1.603 -1.824 1.00 97.88 84 TYR A O 1
ATOM 684 N N . TYR A 1 85 ? -11.733 1.569 -2.113 1.00 98.44 85 TYR A N 1
ATOM 685 C CA . TYR A 1 85 ? -11.429 1.540 -0.688 1.00 98.44 85 TYR A CA 1
ATOM 686 C C . TYR A 1 85 ? -11.913 2.817 0.019 1.00 98.44 85 TYR A C 1
ATOM 688 O O . TYR A 1 85 ? -12.584 2.719 1.042 1.00 98.44 85 TYR A O 1
ATOM 696 N N . LYS A 1 86 ? -11.642 4.001 -0.552 1.00 97.56 86 LYS A N 1
ATOM 697 C CA . LYS A 1 86 ? -12.104 5.297 -0.021 1.00 97.56 86 LYS A CA 1
ATOM 698 C C . LYS A 1 86 ? -13.628 5.392 0.063 1.00 97.56 86 LYS A C 1
ATOM 700 O O . LYS A 1 86 ? -14.141 5.963 1.012 1.00 97.56 86 LYS A O 1
ATOM 705 N N . GLU A 1 87 ? -14.343 4.827 -0.906 1.00 97.94 87 GLU A N 1
ATOM 706 C CA . GLU A 1 87 ? -15.813 4.806 -0.925 1.00 97.94 87 GLU A CA 1
ATOM 707 C C . GLU A 1 87 ? -16.426 3.871 0.135 1.00 97.94 87 GLU A C 1
ATOM 709 O O . GLU A 1 87 ? -17.594 4.024 0.486 1.00 97.94 87 GLU A O 1
ATOM 714 N N . LEU A 1 88 ? -15.668 2.888 0.632 1.00 98.44 88 LEU A N 1
ATOM 715 C CA . LEU A 1 88 ? -16.158 1.873 1.571 1.00 98.44 88 LEU A CA 1
ATOM 716 C C . LEU A 1 88 ? -15.928 2.214 3.047 1.00 98.44 88 LE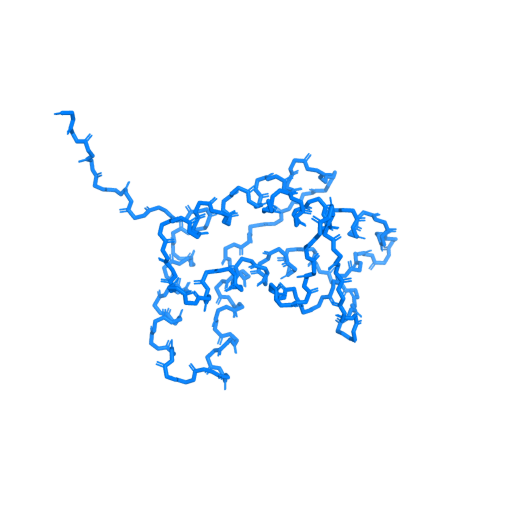U A C 1
ATOM 718 O O . LEU A 1 88 ? -16.471 1.522 3.908 1.00 98.44 88 LEU A O 1
ATOM 722 N N . VAL A 1 89 ? -15.105 3.217 3.344 1.00 97.88 89 VAL A N 1
ATOM 723 C CA . VAL A 1 89 ? -14.682 3.552 4.708 1.00 97.88 89 VAL A CA 1
ATOM 724 C C . VAL A 1 89 ? -15.226 4.913 5.132 1.00 97.88 89 VAL A C 1
ATOM 726 O O . VAL A 1 89 ? -15.433 5.793 4.304 1.00 97.88 89 VAL A O 1
ATOM 729 N N . ASP A 1 90 ? -15.453 5.095 6.433 1.00 96.81 90 ASP A N 1
ATOM 730 C CA . ASP A 1 90 ? -16.022 6.326 7.004 1.00 96.81 90 ASP A CA 1
ATOM 731 C C . ASP A 1 90 ? -14.967 7.271 7.611 1.00 96.81 90 ASP A C 1
ATOM 733 O O . ASP A 1 90 ? -15.304 8.242 8.288 1.00 96.81 90 ASP A O 1
ATOM 737 N N . TRP A 1 91 ? -13.682 6.996 7.374 1.00 95.62 91 TRP A N 1
ATOM 738 C CA . TRP A 1 91 ? -12.563 7.830 7.805 1.00 95.62 91 TRP A CA 1
ATOM 739 C C . TRP A 1 91 ? -11.846 8.474 6.623 1.00 95.62 91 TRP A C 1
ATOM 741 O O . TRP A 1 91 ? -11.882 7.992 5.491 1.00 95.62 91 TRP A O 1
ATOM 751 N N . GLU A 1 92 ? -11.140 9.565 6.907 1.00 94.25 92 GLU A N 1
ATOM 752 C CA . GLU A 1 92 ? -10.284 10.208 5.923 1.00 94.25 92 GLU A CA 1
ATOM 753 C C . GLU A 1 92 ? -9.089 9.307 5.587 1.00 94.25 92 GLU A C 1
ATOM 755 O O . GLU A 1 92 ? -8.360 8.839 6.463 1.00 94.25 92 GLU A O 1
ATOM 760 N N . VAL A 1 93 ? -8.894 9.052 4.295 1.00 92.94 93 VAL A N 1
ATOM 761 C CA . VAL A 1 93 ? -7.764 8.270 3.790 1.00 92.94 93 VAL A CA 1
ATOM 762 C C . VAL A 1 93 ? -6.701 9.232 3.278 1.00 92.94 93 VAL A C 1
ATOM 764 O O . VAL A 1 93 ? -6.922 9.912 2.271 1.00 92.94 93 VAL A O 1
ATOM 767 N N . GLU A 1 94 ? -5.553 9.238 3.960 1.00 92.00 94 GLU A N 1
ATOM 768 C CA . GLU A 1 94 ? -4.355 10.009 3.604 1.00 92.00 94 GLU A CA 1
ATOM 769 C C . GLU A 1 94 ? -3.930 9.774 2.138 1.00 92.00 94 GLU A C 1
ATOM 771 O O . GLU A 1 94 ? -4.282 8.768 1.508 1.00 92.00 94 GLU A O 1
ATOM 776 N N . ASP A 1 95 ? -3.155 10.706 1.574 1.00 91.12 95 ASP A N 1
ATOM 777 C CA . ASP A 1 95 ? -2.541 10.492 0.262 1.00 91.12 95 ASP A CA 1
ATOM 778 C C . ASP A 1 95 ? -1.594 9.284 0.311 1.00 91.12 95 ASP A C 1
ATOM 780 O O . ASP A 1 95 ? -0.609 9.250 1.047 1.00 91.12 95 ASP A O 1
ATOM 784 N N . VAL A 1 96 ? -1.898 8.283 -0.511 1.00 95.00 96 VAL A N 1
ATOM 785 C CA . VAL A 1 96 ? -1.175 7.010 -0.571 1.00 95.00 96 VAL A CA 1
ATOM 786 C C . VAL A 1 96 ? 0.151 7.125 -1.326 1.00 95.00 96 VAL A C 1
ATOM 788 O O . VAL A 1 96 ? 0.964 6.208 -1.271 1.00 95.00 96 VAL A O 1
ATOM 791 N N . SER A 1 97 ? 0.374 8.209 -2.074 1.00 94.81 97 SER A N 1
ATOM 792 C CA . SER A 1 97 ? 1.468 8.312 -3.048 1.00 94.81 97 SER A CA 1
ATOM 793 C C . SER A 1 97 ? 2.846 8.201 -2.394 1.00 94.81 97 SER A C 1
ATOM 795 O O . SER A 1 97 ? 3.694 7.432 -2.855 1.00 94.81 97 SER A O 1
ATOM 797 N N . GLN A 1 98 ? 3.060 8.921 -1.287 1.00 94.88 98 GLN A N 1
ATOM 798 C CA . GLN A 1 98 ? 4.325 8.872 -0.547 1.00 94.88 98 GLN A CA 1
ATOM 799 C C . GLN A 1 98 ? 4.584 7.480 0.033 1.00 94.88 98 GLN A C 1
ATOM 801 O O . GLN A 1 98 ? 5.689 6.954 -0.098 1.00 94.88 98 GLN A O 1
ATOM 806 N N . GLU A 1 99 ? 3.551 6.850 0.590 1.00 97.25 99 GLU A N 1
ATOM 807 C CA . GLU A 1 99 ? 3.664 5.520 1.183 1.00 97.25 99 GLU A CA 1
ATOM 808 C C . GLU A 1 99 ? 3.913 4.446 0.111 1.00 97.25 99 GLU A C 1
ATOM 810 O O . GLU A 1 99 ? 4.743 3.559 0.296 1.00 97.25 99 GLU A O 1
ATOM 815 N N . VAL A 1 100 ? 3.294 4.547 -1.074 1.00 97.56 100 VAL A N 1
ATOM 816 C CA . VAL A 1 100 ? 3.597 3.634 -2.192 1.00 97.56 100 VAL A CA 1
ATOM 817 C C . VAL A 1 100 ? 5.049 3.787 -2.636 1.00 97.56 100 VAL A C 1
ATOM 819 O O . VAL A 1 100 ? 5.728 2.784 -2.863 1.00 97.56 100 VAL A O 1
ATOM 822 N N . SER A 1 101 ? 5.539 5.023 -2.747 1.00 97.00 101 SER A N 1
ATOM 823 C CA . SER A 1 101 ? 6.939 5.298 -3.078 1.00 97.00 101 SER A CA 1
ATOM 824 C C . SER A 1 101 ? 7.883 4.652 -2.059 1.00 97.00 101 SER A C 1
ATOM 826 O O . SER A 1 101 ? 8.788 3.907 -2.444 1.00 97.00 101 SER A O 1
ATOM 828 N N . TYR A 1 102 ? 7.608 4.828 -0.764 1.00 97.12 102 TYR A N 1
ATOM 829 C CA . TYR A 1 102 ? 8.348 4.178 0.316 1.00 97.12 102 TYR A CA 1
ATOM 830 C C . TYR A 1 102 ? 8.350 2.647 0.177 1.00 97.12 102 TYR A C 1
ATOM 832 O O . TYR A 1 102 ? 9.419 2.034 0.126 1.00 97.12 102 TYR A O 1
ATOM 840 N N . LYS A 1 103 ? 7.181 2.024 -0.012 1.00 97.12 103 LYS A N 1
ATOM 841 C CA . LYS A 1 103 ? 7.040 0.565 -0.167 1.00 97.12 103 LYS A CA 1
ATOM 842 C C . LYS A 1 103 ? 7.758 0.013 -1.402 1.00 97.12 103 LYS A C 1
ATOM 844 O O . LYS A 1 103 ? 8.238 -1.121 -1.384 1.00 97.12 103 LYS A O 1
ATOM 849 N N . LEU A 1 104 ? 7.858 0.784 -2.486 1.00 97.31 104 LEU A N 1
ATOM 850 C CA . LEU A 1 104 ? 8.660 0.411 -3.657 1.00 97.31 104 LEU A CA 1
ATOM 851 C C . LEU A 1 104 ? 10.165 0.458 -3.359 1.00 97.31 104 LEU A C 1
ATOM 853 O O . LEU A 1 104 ? 10.892 -0.431 -3.805 1.00 97.31 104 LEU A O 1
ATOM 857 N N . LEU A 1 105 ? 10.627 1.451 -2.593 1.00 97.12 105 LEU A N 1
ATOM 858 C CA . LEU A 1 105 ? 12.024 1.549 -2.164 1.00 97.12 105 LEU A CA 1
ATOM 859 C C . LEU A 1 105 ? 12.403 0.430 -1.186 1.00 97.12 105 LEU A C 1
ATOM 861 O O . LEU A 1 105 ? 13.485 -0.132 -1.310 1.00 97.12 105 LEU A O 1
ATOM 865 N N . GLU A 1 106 ? 11.519 0.031 -0.268 1.00 95.50 106 GLU A N 1
ATOM 866 C CA . GLU A 1 106 ? 11.783 -1.107 0.629 1.00 95.50 106 GLU A CA 1
ATOM 867 C C . GLU A 1 106 ? 12.074 -2.402 -0.145 1.00 95.50 106 GLU A C 1
ATOM 869 O O . GLU A 1 106 ? 12.946 -3.185 0.240 1.00 95.50 106 GLU A O 1
ATOM 874 N N . LYS A 1 107 ? 11.405 -2.608 -1.288 1.00 94.19 107 LYS A N 1
ATOM 875 C CA . LYS A 1 107 ? 11.601 -3.794 -2.134 1.00 94.19 107 LYS A CA 1
ATOM 876 C C . LYS A 1 107 ? 12.986 -3.873 -2.773 1.00 94.19 107 LYS A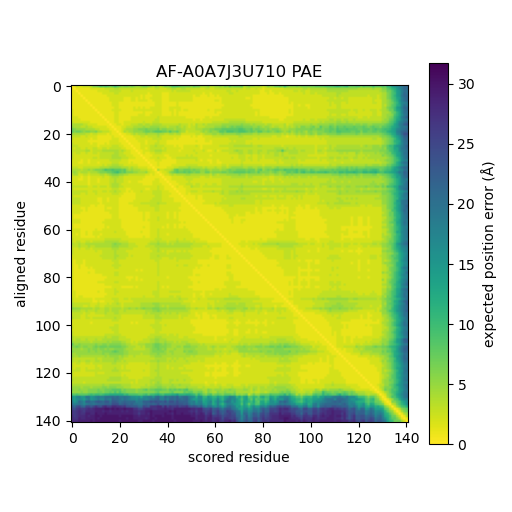 C 1
ATOM 878 O O . LYS A 1 107 ? 13.401 -4.981 -3.109 1.00 94.19 107 LYS A O 1
ATOM 883 N N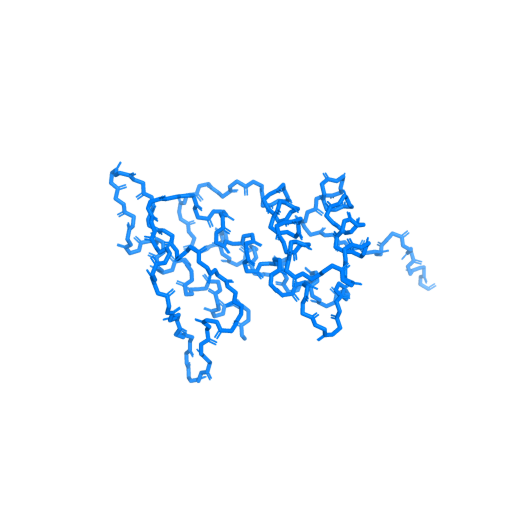 . THR A 1 108 ? 13.724 -2.766 -2.915 1.00 94.56 108 THR A N 1
ATOM 884 C CA . THR A 1 108 ? 15.067 -2.799 -3.530 1.00 94.56 108 THR A CA 1
ATOM 885 C C . THR A 1 108 ? 16.054 -3.616 -2.704 1.00 94.56 108 THR A C 1
ATOM 887 O O . THR A 1 108 ? 16.976 -4.194 -3.266 1.00 94.56 108 THR A O 1
ATOM 890 N N . ARG A 1 109 ? 15.831 -3.725 -1.386 1.00 93.00 109 ARG A N 1
ATOM 891 C CA . ARG A 1 109 ? 16.641 -4.558 -0.482 1.00 93.00 109 ARG A CA 1
ATOM 892 C C . ARG A 1 109 ? 16.611 -6.039 -0.866 1.00 93.00 109 ARG A C 1
ATOM 894 O O . ARG A 1 109 ? 17.584 -6.746 -0.644 1.00 93.00 109 ARG A O 1
ATOM 901 N N . TRP A 1 110 ? 15.502 -6.486 -1.452 1.00 91.94 110 TRP A N 1
ATOM 902 C CA . TRP A 1 110 ? 15.232 -7.893 -1.756 1.00 91.94 110 TRP A CA 1
ATOM 903 C C . TRP A 1 110 ? 15.273 -8.206 -3.256 1.00 91.94 110 TRP A C 1
ATOM 905 O O . TRP A 1 110 ? 15.179 -9.370 -3.635 1.00 91.94 110 TRP A O 1
ATOM 915 N N . ARG A 1 111 ? 15.355 -7.174 -4.107 1.00 91.25 111 ARG A N 1
ATOM 916 C CA . ARG A 1 111 ? 15.334 -7.273 -5.577 1.00 91.25 111 ARG A CA 1
ATOM 917 C C . ARG A 1 111 ? 16.361 -6.327 -6.212 1.00 91.25 111 ARG A C 1
ATOM 919 O O . ARG A 1 111 ? 15.970 -5.387 -6.916 1.00 91.25 111 ARG A O 1
ATOM 926 N N . PRO A 1 112 ? 17.661 -6.505 -5.925 1.00 91.31 112 PRO A N 1
ATOM 927 C CA . PRO A 1 112 ? 18.712 -5.600 -6.397 1.00 91.31 112 PRO A CA 1
ATOM 928 C C . PRO A 1 112 ? 18.741 -5.471 -7.928 1.00 91.31 112 PRO A C 1
ATOM 930 O O . PRO A 1 112 ? 18.979 -4.394 -8.465 1.00 91.31 112 PRO A O 1
ATOM 933 N N . GLU A 1 113 ? 18.397 -6.532 -8.656 1.00 95.19 113 GLU A N 1
ATOM 934 C CA . GLU A 1 113 ? 18.307 -6.537 -10.117 1.00 95.19 113 GLU A CA 1
ATOM 935 C C . GLU A 1 113 ? 17.193 -5.628 -10.669 1.00 95.19 113 GLU A C 1
ATOM 937 O O . GLU A 1 113 ? 17.247 -5.199 -11.821 1.00 95.19 113 GLU A O 1
ATOM 942 N N . GLN A 1 114 ? 16.194 -5.295 -9.843 1.00 96.12 114 GLN A N 1
ATOM 943 C CA . GLN A 1 114 ? 15.078 -4.404 -10.178 1.00 96.12 114 GLN A CA 1
ATOM 944 C C . GLN A 1 114 ? 15.244 -3.003 -9.568 1.00 96.12 114 GLN A C 1
ATOM 946 O O . GLN A 1 114 ? 14.364 -2.154 -9.724 1.00 96.12 114 GLN A O 1
ATOM 951 N N . GLU A 1 115 ? 16.354 -2.720 -8.883 1.00 96.44 115 GLU A N 1
ATOM 952 C CA . GLU A 1 115 ? 16.537 -1.487 -8.113 1.00 96.44 115 GLU A CA 1
ATOM 953 C C . GLU A 1 115 ? 16.349 -0.226 -8.965 1.00 96.44 115 GLU A C 1
ATOM 955 O O . GLU A 1 115 ? 15.615 0.685 -8.575 1.00 96.44 115 GLU A O 1
ATOM 960 N N . ALA A 1 116 ? 16.966 -0.185 -10.149 1.00 97.06 116 ALA A N 1
ATOM 961 C CA . ALA A 1 116 ? 16.909 0.981 -11.026 1.00 97.06 116 ALA A CA 1
ATOM 962 C C . ALA A 1 116 ? 15.467 1.321 -11.443 1.00 97.06 116 ALA A C 1
ATOM 964 O O . ALA A 1 116 ? 15.066 2.487 -11.419 1.00 97.06 116 ALA A O 1
ATOM 965 N N . VAL A 1 117 ? 14.664 0.308 -11.788 1.00 96.62 117 VAL A N 1
ATOM 966 C CA . VAL A 1 117 ? 13.269 0.511 -12.200 1.00 96.62 117 VAL A CA 1
ATOM 967 C C . VAL A 1 117 ? 12.368 0.843 -11.009 1.00 96.62 117 VAL A C 1
ATOM 969 O O . VAL A 1 117 ? 11.546 1.751 -11.119 1.00 96.62 117 VAL A O 1
ATOM 972 N N . LEU A 1 118 ? 12.562 0.199 -9.854 1.00 97.50 118 LEU A N 1
ATOM 973 C CA . LEU A 1 118 ? 11.824 0.508 -8.625 1.00 97.50 118 LEU A CA 1
ATOM 974 C C . LEU A 1 118 ? 12.068 1.957 -8.177 1.00 97.50 118 LEU A C 1
ATOM 976 O O . LEU A 1 118 ? 11.108 2.693 -7.954 1.00 97.50 118 LEU A O 1
ATOM 980 N N . LYS A 1 119 ? 13.333 2.402 -8.131 1.00 97.31 119 LYS A N 1
ATOM 981 C CA . LYS A 1 119 ? 13.700 3.787 -7.786 1.00 97.31 119 LYS A CA 1
ATOM 982 C C . LYS A 1 119 ? 13.130 4.802 -8.774 1.00 97.31 119 LYS A C 1
ATOM 984 O O . LYS A 1 119 ? 12.627 5.841 -8.349 1.00 97.31 119 LYS A O 1
ATOM 989 N N . LYS A 1 120 ? 13.176 4.500 -10.079 1.00 95.88 120 LYS A N 1
ATOM 990 C CA . LYS A 1 120 ? 12.596 5.358 -11.124 1.00 95.88 120 LYS A CA 1
ATOM 991 C C . LYS A 1 120 ? 11.113 5.624 -10.857 1.00 95.88 120 LYS A C 1
ATOM 993 O O . LYS A 1 120 ? 10.710 6.781 -10.813 1.00 95.88 120 LYS A O 1
ATOM 998 N N . TYR A 1 121 ? 10.315 4.573 -10.666 1.00 95.69 121 TYR A N 1
ATOM 999 C CA . TYR A 1 121 ? 8.871 4.729 -10.477 1.00 95.69 121 TYR A CA 1
ATOM 1000 C C . TYR A 1 121 ? 8.493 5.259 -9.095 1.00 95.69 121 TYR A C 1
ATOM 1002 O O . TYR A 1 121 ? 7.549 6.039 -9.009 1.00 95.69 121 TYR A O 1
ATOM 1010 N N . ALA A 1 122 ? 9.239 4.918 -8.040 1.00 95.94 122 ALA A N 1
ATOM 1011 C CA . ALA A 1 122 ? 9.060 5.525 -6.721 1.00 95.94 122 ALA A CA 1
ATOM 1012 C C . ALA A 1 122 ? 9.195 7.055 -6.801 1.00 95.94 122 ALA A C 1
ATOM 1014 O O . ALA A 1 122 ? 8.295 7.783 -6.384 1.00 95.94 122 ALA A O 1
ATOM 1015 N N . LYS A 1 123 ? 10.261 7.546 -7.453 1.00 95.06 123 LYS A N 1
ATOM 1016 C CA . LYS A 1 123 ? 10.459 8.981 -7.694 1.00 95.06 123 LYS A CA 1
ATOM 1017 C C . LYS A 1 123 ? 9.301 9.597 -8.488 1.00 95.06 123 LYS A C 1
ATOM 1019 O O . LYS A 1 123 ? 8.755 10.610 -8.066 1.00 95.06 123 LYS A O 1
ATOM 1024 N N . SER A 1 124 ? 8.897 8.978 -9.601 1.00 92.56 124 SER A N 1
ATOM 1025 C CA . SER A 1 124 ? 7.791 9.496 -10.420 1.00 92.56 124 SER A CA 1
ATOM 1026 C C . SER A 1 124 ? 6.467 9.574 -9.655 1.00 92.56 124 SER A C 1
ATOM 1028 O O . SER A 1 124 ? 5.746 10.553 -9.809 1.00 92.56 124 SER A O 1
ATOM 1030 N N . ILE A 1 125 ? 6.161 8.584 -8.810 1.00 93.31 125 ILE A N 1
ATOM 1031 C CA . ILE A 1 125 ? 4.954 8.576 -7.971 1.00 93.31 125 ILE A CA 1
ATOM 1032 C C . ILE A 1 125 ? 5.008 9.686 -6.916 1.00 93.31 125 ILE A C 1
ATOM 1034 O O . ILE A 1 125 ? 3.996 10.338 -6.684 1.00 93.31 125 ILE A O 1
ATOM 1038 N N . THR A 1 126 ? 6.167 9.949 -6.308 1.00 90.94 126 THR A N 1
ATOM 1039 C CA . THR A 1 126 ? 6.318 11.075 -5.374 1.00 90.94 126 THR A CA 1
ATOM 1040 C C . THR A 1 126 ? 6.080 12.423 -6.060 1.00 90.94 126 THR A C 1
ATOM 1042 O O . THR A 1 126 ? 5.449 13.299 -5.482 1.00 90.94 126 THR A O 1
ATOM 1045 N N . GLU A 1 127 ? 6.584 12.599 -7.283 1.00 90.00 127 GLU A N 1
ATOM 1046 C CA . GLU A 1 127 ? 6.501 13.871 -8.015 1.00 90.00 127 GLU A CA 1
ATOM 1047 C C . GLU A 1 127 ? 5.118 14.130 -8.627 1.00 90.00 127 GLU A C 1
ATOM 1049 O O . GLU A 1 127 ? 4.710 15.282 -8.753 1.00 90.00 127 GLU A O 1
ATOM 1054 N N . GLN A 1 128 ? 4.416 13.076 -9.048 1.00 88.00 128 GLN A N 1
ATOM 1055 C CA . GLN A 1 128 ? 3.202 13.191 -9.869 1.00 88.00 128 GLN A CA 1
ATOM 1056 C C . GLN A 1 128 ? 1.943 12.658 -9.174 1.00 88.00 128 GLN A C 1
ATOM 1058 O O . GLN A 1 128 ? 0.837 12.882 -9.663 1.00 88.00 128 GLN A O 1
ATOM 1063 N N . GLY A 1 129 ? 2.101 11.967 -8.045 1.00 85.81 129 GLY A N 1
ATOM 1064 C CA . GLY A 1 129 ? 1.022 11.312 -7.317 1.00 85.81 129 GLY A CA 1
ATOM 1065 C C . GLY A 1 129 ? 0.540 10.009 -7.960 1.00 85.81 129 GLY A C 1
ATOM 1066 O O . GLY A 1 129 ? 0.866 9.657 -9.097 1.00 85.81 129 GLY A O 1
ATOM 1067 N N . LEU A 1 130 ? -0.276 9.276 -7.204 1.00 81.44 130 LEU A N 1
ATOM 1068 C CA . LEU A 1 130 ? -1.114 8.187 -7.691 1.00 81.44 130 LEU A CA 1
ATOM 1069 C C . LEU A 1 130 ? -2.587 8.620 -7.672 1.00 81.44 130 LEU A C 1
ATOM 1071 O O . LEU A 1 130 ? -3.067 9.120 -6.657 1.00 81.44 130 LEU A O 1
ATOM 1075 N N . PRO A 1 131 ? -3.346 8.375 -8.752 1.00 59.19 131 PRO A N 1
ATOM 1076 C CA . PRO A 1 131 ? -2.983 7.596 -9.934 1.00 59.19 131 PRO A CA 1
ATOM 1077 C C . PRO A 1 131 ? -2.127 8.362 -10.954 1.00 59.19 131 PRO A C 1
ATOM 1079 O O . PRO A 1 131 ? -2.495 9.444 -11.402 1.00 59.19 131 PRO A O 1
ATOM 1082 N N . TRP A 1 132 ? -1.038 7.730 -11.396 1.00 60.09 132 TRP A N 1
ATOM 1083 C CA . TRP A 1 132 ? -0.211 8.205 -12.501 1.00 60.09 132 TRP A CA 1
ATOM 1084 C C . TRP A 1 132 ? -0.686 7.570 -13.808 1.00 60.09 132 TRP A C 1
ATOM 1086 O O . TRP A 1 132 ? -0.736 6.345 -13.925 1.00 60.09 132 TRP A O 1
ATOM 1096 N N . THR A 1 133 ? -1.027 8.383 -14.806 1.00 56.44 133 THR A N 1
ATOM 1097 C CA . THR A 1 133 ? -1.279 7.909 -16.172 1.00 56.44 133 THR A CA 1
ATOM 1098 C C . THR A 1 133 ? -0.216 8.480 -17.105 1.00 56.44 133 THR A C 1
ATOM 1100 O O . THR A 1 133 ? -0.138 9.700 -17.223 1.00 56.44 133 THR A O 1
ATOM 1103 N N . PRO A 1 134 ? 0.543 7.651 -17.847 1.00 53.41 134 PRO A N 1
ATOM 1104 C CA . PRO A 1 134 ? 1.500 8.150 -18.839 1.00 53.41 134 PRO A CA 1
ATOM 1105 C C . PRO A 1 134 ? 0.853 8.900 -20.022 1.00 53.41 134 PRO A C 1
ATOM 1107 O O . PRO A 1 134 ? 1.559 9.435 -20.873 1.00 53.41 134 PRO A O 1
ATOM 1110 N N . CYS A 1 135 ? -0.481 8.971 -20.093 1.00 46.56 135 CYS A N 1
ATOM 1111 C CA . CYS A 1 135 ? -1.220 9.692 -21.128 1.00 46.56 135 CYS A CA 1
ATOM 1112 C C . CYS A 1 135 ? -1.339 11.197 -20.823 1.00 46.56 135 CYS A C 1
ATOM 1114 O O . CYS A 1 135 ? -2.432 11.705 -20.611 1.00 46.56 135 CYS A O 1
ATOM 1116 N N . ASN A 1 136 ? -0.209 11.905 -20.873 1.00 39.56 136 ASN A N 1
ATOM 1117 C CA . ASN A 1 136 ? -0.162 13.290 -21.367 1.00 39.56 136 ASN A CA 1
ATOM 1118 C C . ASN A 1 136 ? 0.258 13.334 -22.853 1.00 39.56 136 ASN A C 1
ATOM 1120 O O . ASN A 1 136 ? 0.727 14.356 -23.344 1.00 39.56 136 ASN A O 1
ATOM 1124 N N . PHE A 1 137 ? 0.074 12.232 -23.590 1.00 42.50 137 PHE A N 1
ATOM 1125 C CA . PHE A 1 137 ? -0.022 12.273 -25.045 1.00 42.50 137 PHE A CA 1
ATOM 1126 C C . PHE A 1 137 ? -1.492 12.325 -25.423 1.00 42.50 137 PHE A C 1
ATOM 1128 O O . PHE A 1 137 ? -2.247 11.371 -25.243 1.00 42.50 137 PHE A O 1
ATOM 1135 N N . THR A 1 138 ? -1.879 13.485 -25.925 1.00 34.62 138 THR A N 1
ATOM 1136 C CA . THR A 1 138 ? -3.120 13.735 -26.629 1.00 34.62 138 THR A CA 1
ATOM 1137 C C . THR A 1 138 ? -3.315 12.651 -27.686 1.00 34.62 138 THR A C 1
ATOM 1139 O O . THR A 1 138 ? -2.602 12.617 -28.687 1.00 34.62 138 THR A O 1
ATOM 1142 N N . ILE A 1 139 ? -4.306 11.781 -27.497 1.00 36.59 139 ILE A N 1
ATOM 1143 C CA . ILE A 1 139 ? -4.990 11.194 -28.646 1.00 36.59 139 ILE A CA 1
ATOM 1144 C C . ILE A 1 139 ? -5.823 12.348 -29.200 1.00 36.59 139 ILE A C 1
ATOM 1146 O O . ILE A 1 139 ? -6.957 12.581 -28.780 1.00 36.59 139 ILE A O 1
ATOM 1150 N N . PHE A 1 140 ? -5.207 13.161 -30.061 1.00 38.03 140 PHE A N 1
ATOM 1151 C CA . PHE A 1 140 ? -6.000 13.949 -30.988 1.00 38.03 140 PHE A CA 1
ATOM 1152 C C . PHE A 1 140 ? -6.769 12.955 -31.862 1.00 38.03 140 PHE A C 1
ATOM 1154 O O . PHE A 1 140 ? -6.207 11.960 -32.321 1.00 38.03 140 PHE A O 1
ATOM 1161 N N . LYS A 1 141 ? -8.073 13.225 -31.948 1.00 35.69 141 LYS A N 1
ATOM 1162 C CA . LYS A 1 141 ? -9.075 12.545 -32.769 1.00 35.69 141 LYS A CA 1
ATOM 1163 C C . LYS A 1 141 ? -8.604 12.279 -34.192 1.00 35.69 141 LYS A C 1
ATOM 1165 O O . LYS A 1 141 ? -7.914 13.165 -34.741 1.00 35.69 141 LYS A O 1
#

Nearest PDB structures (foldseek):
  2pu8-assembly1_A  TM=7.169E-01  e=2.454E-02  Bacillus subtilis
  2pul-assembly1_B  TM=6.284E-01  e=3.390E-02  Bacillus subtilis
  2pu8-assembly1_B  TM=6.261E-01  e=4.436E-02  Bacillus subtilis
  2olc-assembly1_A  TM=6.417E-01  e=6.466E-02  Bacillus subtilis
  2vwb-assembly2_B  TM=6.615E-01  e=1.614E-01  Methanocaldococcus jannaschii DSM 2661

Foldseek 3Di:
DLLLLLVVLLVQQVVQADPLATWDQQQLAPVQWDDDVGIDGHDRPRIDHDASLLNLLNHLLNQQCDPVHNDQVSLVSSQVNVVSSCVSHPDDDDQSLLSNLVNLCVCCVVCVVCNVVSNVVSVVCVVPNGSDHPPPPDPPD

Mean predicted aligned error: 4.64 Å

Solvent-accessible surface area (backbone atoms only — not comparable to full-atom values): 7888 Å² total; per-residue (Å²): 109,57,66,48,52,22,49,46,52,36,51,50,34,62,70,50,46,51,99,90,42,26,42,29,54,63,60,42,40,66,85,36,45,49,82,74,100,54,68,43,82,54,73,63,88,57,44,40,79,48,60,67,50,57,38,57,12,33,32,38,30,35,58,29,69,35,88,81,58,70,41,70,67,41,34,52,47,39,38,51,24,53,51,51,28,57,75,68,45,97,64,91,77,71,82,40,25,59,49,22,21,50,44,31,52,59,46,32,82,80,35,67,94,46,30,71,63,35,50,52,51,21,51,50,26,59,77,66,34,71,68,58,70,91,74,83,63,80,81,73,127